Protein AF-A0AAW7J148-F1 (afdb_monomer)

Organism: NCBI:txid1358

Radius of gyration: 26.91 Å; Cα contacts (8 Å, |Δi|>4): 108; chains: 1; bounding box: 62×55×50 Å

Nearest PDB structures (foldseek):
  1pra-assembly1_A  TM=8.108E-01  e=2.632E-02  Phage 434
  1rpe-assembly1_R  TM=8.308E-01  e=5.920E-02  Phage 434
  2cro-assembly1_A  TM=8.174E-01  e=6.707E-02  Phage 434
  2axz-assembly3_C  TM=5.049E-01  e=3.843E-01  Enterococcus faecalis
  2axz-assembly1_A  TM=4.830E-01  e=3.611E-01  Enterococcus faecalis

Mean predicted aligned error: 14.41 Å

Foldseek 3Di:
DLLVLLVVLCVVVVHDPQVVCVVLVHDPCPSVCCVVVDDDDPVVLVSSCVVSVHDSCSSVVPDVVNVVVVVVVVLVPDDPVVNVVVVVVVVVVVVVVVVVQFFFDWDQDQWDWDQDPNDTDIDGDRGTDTHRNVRDDPDDPPPPDPPDDD

Sequence (150 aa):
MFYDRLKTLVIDSQKSFNQVERELRYPRNALANYRLGKEPSAKRLTEIADYFNVTTEYLLGKDDKYSYNKAKLLFEYLTLDNKQNLLNYIQNRIDELELLEREPISLSTEQFVFCGDNTWALQESRKTIKLLTKQLPDDYDAVFELVGGP

Structure (mmCIF, N/CA/C/O backbone):
data_AF-A0AAW7J148-F1
#
_entry.id   AF-A0AAW7J148-F1
#
loop_
_atom_site.group_PDB
_atom_site.id
_atom_site.type_symbol
_atom_site.label_atom_id
_atom_site.label_alt_id
_atom_site.label_comp_id
_atom_site.label_asym_id
_atom_site.label_entity_id
_atom_site.label_seq_id
_atom_site.pdbx_PDB_ins_code
_atom_site.Cartn_x
_atom_site.Cartn_y
_atom_site.Cartn_z
_atom_site.occupancy
_atom_site.B_iso_or_equiv
_atom_site.auth_seq_id
_atom_site.auth_comp_id
_atom_site.auth_asym_id
_atom_site.auth_atom_id
_atom_site.pdbx_PDB_model_num
ATOM 1 N N . MET A 1 1 ? 8.069 -11.805 -5.862 1.00 79.75 1 MET A N 1
ATOM 2 C CA . MET A 1 1 ? 7.298 -10.871 -5.011 1.00 79.75 1 MET A CA 1
ATOM 3 C C . MET A 1 1 ? 7.121 -9.505 -5.664 1.00 79.75 1 MET A C 1
ATOM 5 O O . MET A 1 1 ? 6.001 -9.216 -6.064 1.00 79.75 1 MET A O 1
ATOM 9 N N . PHE A 1 2 ? 8.176 -8.692 -5.849 1.00 91.69 2 PHE A N 1
ATOM 10 C CA . PHE A 1 2 ? 8.039 -7.382 -6.515 1.00 91.69 2 PHE A CA 1
ATOM 11 C C . PHE A 1 2 ? 7.511 -7.490 -7.950 1.00 91.69 2 PHE A C 1
ATOM 13 O O . PHE A 1 2 ? 6.507 -6.873 -8.302 1.00 91.69 2 PHE A O 1
ATOM 20 N N . TYR A 1 3 ? 8.160 -8.322 -8.771 1.00 94.06 3 TYR A N 1
ATOM 21 C CA . TYR A 1 3 ? 7.769 -8.490 -10.170 1.00 94.06 3 TYR A CA 1
ATOM 22 C C . TYR A 1 3 ? 6.334 -9.010 -10.327 1.00 94.06 3 TYR A C 1
ATOM 24 O O . TYR A 1 3 ? 5.643 -8.594 -11.250 1.00 94.06 3 TYR A O 1
ATOM 32 N N . ASP A 1 4 ? 5.870 -9.872 -9.421 1.00 93.44 4 ASP A N 1
ATOM 33 C CA . ASP A 1 4 ? 4.518 -10.432 -9.479 1.00 93.44 4 ASP A CA 1
ATOM 34 C C . ASP A 1 4 ? 3.464 -9.344 -9.257 1.00 93.44 4 ASP A C 1
ATOM 36 O O . ASP A 1 4 ? 2.548 -9.210 -10.063 1.00 93.44 4 ASP A O 1
ATOM 40 N N . ARG A 1 5 ? 3.646 -8.493 -8.236 1.00 94.38 5 ARG A N 1
ATOM 41 C CA . ARG A 1 5 ? 2.747 -7.356 -7.977 1.00 94.38 5 ARG A CA 1
ATOM 42 C C . ARG A 1 5 ? 2.817 -6.309 -9.087 1.00 94.38 5 ARG A C 1
ATOM 44 O O . ARG A 1 5 ? 1.781 -5.837 -9.541 1.00 94.38 5 ARG A O 1
ATOM 51 N N . LEU A 1 6 ? 4.015 -6.006 -9.593 1.00 95.81 6 LEU A N 1
ATOM 52 C CA . LEU A 1 6 ? 4.184 -5.135 -10.760 1.00 95.81 6 LEU A CA 1
ATOM 53 C C . LEU A 1 6 ? 3.443 -5.686 -11.988 1.00 95.81 6 LEU A C 1
ATOM 55 O O . LEU A 1 6 ? 2.773 -4.939 -12.694 1.00 95.81 6 LEU A O 1
ATOM 59 N N . LYS A 1 7 ? 3.554 -6.991 -12.249 1.00 95.56 7 LYS A N 1
ATOM 60 C CA . LYS A 1 7 ? 2.879 -7.650 -13.369 1.00 95.56 7 LYS A CA 1
ATOM 61 C C . LYS A 1 7 ? 1.362 -7.549 -13.239 1.00 95.56 7 LYS A C 1
ATOM 63 O O . LYS A 1 7 ? 0.719 -7.237 -14.237 1.00 95.56 7 LYS A O 1
ATOM 68 N N . THR A 1 8 ? 0.813 -7.773 -12.046 1.00 95.88 8 THR A N 1
ATOM 69 C CA . THR A 1 8 ? -0.621 -7.596 -11.777 1.00 95.88 8 THR A CA 1
ATOM 70 C C . THR A 1 8 ? -1.067 -6.170 -12.089 1.00 95.88 8 THR A C 1
ATOM 72 O O . THR A 1 8 ? -1.961 -5.990 -12.904 1.00 95.88 8 THR A O 1
ATOM 75 N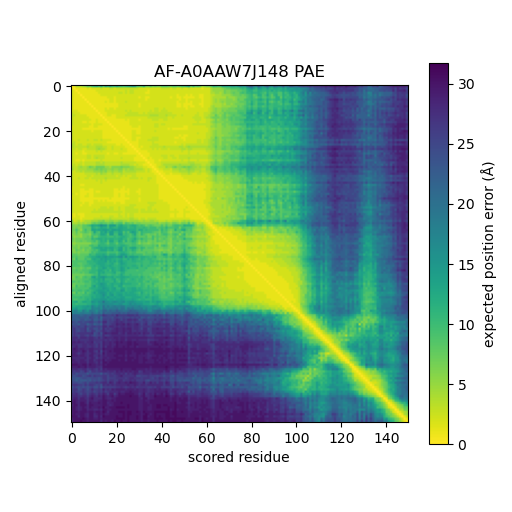 N . LEU A 1 9 ? -0.364 -5.155 -11.577 1.00 96.81 9 LEU A N 1
ATOM 76 C CA . LEU A 1 9 ? -0.703 -3.748 -11.829 1.00 96.81 9 LEU A CA 1
ATOM 77 C C . LEU A 1 9 ? -0.674 -3.374 -13.317 1.00 96.81 9 LEU A C 1
ATOM 79 O O . LEU A 1 9 ? -1.543 -2.652 -13.803 1.00 96.81 9 LEU A O 1
ATOM 83 N N . VAL A 1 10 ? 0.310 -3.882 -14.065 1.00 96.50 10 VAL A N 1
ATOM 84 C CA . VAL A 1 10 ? 0.390 -3.657 -15.516 1.00 96.50 10 VAL A CA 1
ATOM 85 C C . VAL A 1 10 ? -0.821 -4.275 -16.225 1.00 96.50 10 VAL A C 1
ATOM 87 O O . VAL A 1 10 ? -1.430 -3.609 -17.062 1.00 96.50 10 VAL A O 1
ATOM 90 N N . 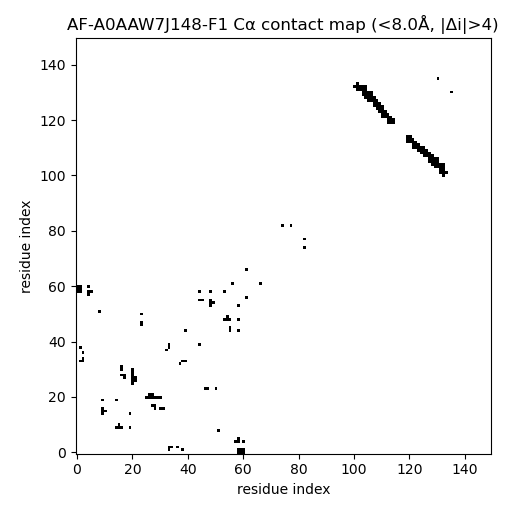ILE A 1 11 ? -1.203 -5.504 -15.867 1.00 96.00 11 ILE A N 1
ATOM 91 C CA . ILE A 1 11 ? -2.377 -6.186 -16.433 1.00 96.00 11 ILE A CA 1
ATOM 92 C C . ILE A 1 11 ? -3.666 -5.424 -16.099 1.00 96.00 11 ILE A C 1
ATOM 94 O O . ILE A 1 11 ? -4.448 -5.137 -17.006 1.00 96.00 11 ILE A O 1
ATOM 98 N N . ASP A 1 12 ? -3.850 -5.035 -14.838 1.00 96.50 12 ASP A N 1
ATOM 99 C CA . ASP A 1 12 ? -5.043 -4.325 -14.360 1.00 96.50 12 ASP A CA 1
ATOM 100 C C . ASP A 1 12 ? -5.180 -2.939 -15.002 1.00 96.50 12 ASP A C 1
ATOM 102 O O . ASP A 1 12 ? -6.285 -2.476 -15.282 1.00 96.50 12 ASP A O 1
ATOM 106 N N . SER A 1 13 ? -4.053 -2.299 -15.328 1.00 95.06 13 SER A N 1
ATOM 107 C CA . SER A 1 13 ? -4.032 -1.035 -16.072 1.00 95.06 13 SER A CA 1
ATOM 108 C C . SER A 1 13 ? -4.395 -1.168 -17.558 1.00 95.06 13 SER A C 1
ATOM 110 O O . SER A 1 13 ? -4.423 -0.158 -18.261 1.00 95.06 13 SER A O 1
ATOM 112 N N . GLN A 1 14 ? -4.645 -2.390 -18.051 1.00 96.94 14 GLN A N 1
ATOM 113 C CA . GLN A 1 14 ? -4.920 -2.713 -19.459 1.00 96.94 14 GLN A CA 1
ATOM 114 C C . GLN A 1 14 ? -3.836 -2.220 -20.434 1.00 96.94 14 GLN A C 1
ATOM 116 O O . GLN A 1 14 ? -4.097 -1.949 -21.609 1.00 96.94 14 GLN A O 1
ATOM 121 N N . LYS A 1 15 ? -2.592 -2.116 -19.955 1.00 95.69 15 LYS A N 1
ATOM 122 C CA . LYS A 1 15 ? -1.433 -1.668 -20.732 1.00 95.69 15 LYS A CA 1
ATOM 123 C C . LYS A 1 15 ? -0.415 -2.789 -20.868 1.00 95.69 15 LYS A C 1
ATOM 125 O O . LYS A 1 15 ? -0.308 -3.698 -20.052 1.00 95.69 15 LYS A O 1
ATOM 130 N N . SER A 1 16 ? 0.402 -2.699 -21.908 1.00 96.44 16 SER A N 1
ATOM 131 C CA . SER A 1 16 ? 1.616 -3.507 -22.017 1.00 96.44 16 SER A CA 1
ATOM 132 C C . SER A 1 16 ? 2.750 -2.896 -21.191 1.00 96.44 16 SER A C 1
ATOM 134 O O . SER A 1 16 ? 2.839 -1.677 -21.043 1.00 96.44 16 SER A O 1
ATOM 136 N N . PHE A 1 17 ? 3.693 -3.728 -20.744 1.00 96.44 17 PHE A N 1
ATOM 137 C CA . PHE A 1 17 ? 4.923 -3.265 -20.085 1.00 96.44 17 PHE A CA 1
ATOM 138 C C . PHE A 1 17 ? 5.641 -2.160 -20.877 1.00 96.44 17 PHE A C 1
ATOM 140 O O . PHE A 1 17 ? 6.065 -1.170 -20.294 1.00 96.44 17 PHE A O 1
ATOM 147 N N . ASN A 1 18 ? 5.708 -2.279 -22.206 1.00 95.88 18 ASN A N 1
ATOM 148 C CA . ASN A 1 18 ? 6.348 -1.279 -23.067 1.00 95.88 18 ASN A CA 1
ATOM 149 C C . ASN A 1 18 ? 5.608 0.072 -23.063 1.00 95.88 18 ASN A C 1
ATOM 151 O O . ASN A 1 18 ? 6.241 1.120 -23.184 1.00 95.88 18 ASN A O 1
ATOM 155 N N . GLN A 1 19 ? 4.272 0.066 -22.963 1.00 97.00 19 GLN A N 1
ATOM 156 C CA . GLN A 1 19 ? 3.489 1.302 -22.853 1.00 97.00 19 GLN A CA 1
ATOM 157 C C . GLN A 1 19 ? 3.769 1.993 -21.519 1.00 97.00 19 GLN A C 1
ATOM 159 O O . GLN A 1 19 ? 4.076 3.182 -21.520 1.00 97.00 19 GLN A O 1
ATOM 164 N N . VAL A 1 20 ? 3.752 1.238 -20.418 1.00 97.44 20 VAL A N 1
ATOM 165 C CA . VAL A 1 20 ? 4.060 1.762 -19.080 1.00 97.44 20 VAL A CA 1
ATOM 166 C C . VAL A 1 20 ? 5.492 2.296 -19.018 1.00 97.44 20 VAL A C 1
ATOM 168 O O . VAL A 1 20 ? 5.712 3.411 -18.558 1.00 97.44 20 VAL A O 1
ATOM 171 N N . GLU A 1 21 ? 6.467 1.557 -19.554 1.00 96.62 21 GLU A N 1
ATOM 172 C CA . GLU A 1 21 ? 7.858 2.015 -19.663 1.00 96.62 21 GLU A CA 1
ATOM 173 C C . GLU A 1 21 ? 7.957 3.346 -20.410 1.00 96.62 21 GLU A C 1
ATOM 175 O O . GLU A 1 21 ? 8.640 4.257 -19.954 1.00 96.62 21 GLU A O 1
ATOM 180 N N . ARG A 1 22 ? 7.245 3.498 -21.531 1.00 97.25 22 ARG A N 1
ATOM 181 C CA . ARG A 1 22 ? 7.247 4.744 -22.304 1.00 97.25 22 ARG A CA 1
ATOM 182 C C . ARG A 1 22 ? 6.627 5.908 -21.531 1.00 97.25 22 ARG A C 1
ATOM 184 O O . ARG A 1 22 ? 7.165 7.011 -21.581 1.00 97.25 22 ARG A O 1
ATOM 191 N N . GLU A 1 23 ? 5.523 5.675 -20.829 1.00 97.31 23 GLU A N 1
ATOM 192 C CA . GLU A 1 23 ? 4.849 6.695 -20.017 1.00 97.31 23 GLU A CA 1
ATOM 193 C C . GLU A 1 23 ? 5.709 7.131 -18.819 1.00 97.31 23 GLU A C 1
ATOM 195 O O . GLU A 1 23 ? 5.819 8.325 -18.547 1.00 97.31 23 GLU A O 1
ATOM 200 N N . LEU A 1 24 ? 6.416 6.187 -18.189 1.00 96.62 24 LEU A N 1
ATOM 201 C CA . LEU A 1 24 ? 7.413 6.438 -17.140 1.00 96.62 24 LEU A CA 1
ATOM 202 C C . LEU A 1 24 ? 8.750 6.987 -17.671 1.00 96.62 24 LEU A C 1
ATOM 204 O O . LEU A 1 24 ? 9.642 7.306 -16.887 1.00 96.62 24 LEU A O 1
ATOM 208 N N . ARG A 1 25 ? 8.917 7.100 -18.997 1.00 97.00 25 ARG A N 1
ATOM 209 C CA . ARG A 1 25 ? 10.173 7.493 -19.669 1.00 97.00 25 ARG A CA 1
ATOM 210 C C . ARG A 1 25 ? 11.353 6.571 -19.336 1.00 97.00 25 ARG A C 1
ATOM 212 O O . ARG A 1 25 ? 12.502 7.002 -19.236 1.00 97.00 25 ARG A O 1
ATOM 219 N N . TYR A 1 26 ? 11.073 5.287 -19.169 1.00 97.00 26 TYR A N 1
ATOM 220 C CA . TYR A 1 26 ? 12.059 4.244 -18.939 1.00 97.00 26 TYR A CA 1
ATOM 221 C C . TYR A 1 26 ? 12.573 3.650 -20.256 1.00 97.00 26 TYR A C 1
ATOM 223 O O . TYR A 1 26 ? 11.851 3.615 -21.256 1.00 97.00 26 TYR A O 1
ATOM 231 N N . PRO A 1 27 ? 13.825 3.152 -20.278 1.00 95.25 27 PRO A N 1
ATOM 232 C CA . PRO A 1 27 ? 14.320 2.412 -21.425 1.00 95.25 27 PRO A CA 1
ATOM 233 C C . PRO A 1 27 ? 13.538 1.108 -21.588 1.00 95.25 27 PRO A C 1
ATOM 235 O O . PRO A 1 27 ? 13.051 0.524 -20.618 1.00 95.25 27 PRO A O 1
ATOM 238 N N . ARG A 1 28 ? 13.458 0.631 -22.829 1.00 93.69 28 ARG A N 1
ATOM 239 C CA . ARG A 1 28 ? 12.751 -0.604 -23.171 1.00 93.69 28 ARG A CA 1
ATOM 240 C C . ARG A 1 28 ? 13.246 -1.787 -22.331 1.00 93.69 28 ARG A C 1
ATOM 242 O O . ARG A 1 28 ? 14.449 -1.948 -22.126 1.00 93.69 28 ARG A O 1
ATOM 249 N N . ASN A 1 29 ? 12.316 -2.635 -21.905 1.00 92.44 29 ASN A N 1
ATOM 250 C CA . ASN A 1 29 ? 12.515 -3.788 -21.026 1.00 92.44 29 ASN A CA 1
ATOM 251 C C . ASN A 1 29 ? 12.983 -3.442 -19.600 1.00 92.44 29 ASN A C 1
ATOM 253 O O . ASN A 1 29 ? 13.317 -4.357 -18.843 1.00 92.44 29 ASN A O 1
ATOM 257 N N . ALA A 1 30 ? 13.030 -2.166 -19.196 1.00 93.94 30 ALA A N 1
ATOM 258 C CA . ALA A 1 30 ? 13.403 -1.784 -17.835 1.00 93.94 30 ALA A CA 1
ATOM 259 C C . ALA A 1 30 ? 12.538 -2.466 -16.770 1.00 93.94 30 ALA A C 1
ATOM 261 O O . ALA A 1 30 ? 13.084 -2.948 -15.779 1.00 93.94 30 ALA A O 1
ATOM 262 N N . LEU A 1 31 ? 11.221 -2.518 -16.979 1.00 95.25 31 LEU A N 1
ATOM 263 C CA . LEU A 1 31 ? 10.279 -3.141 -16.056 1.00 95.25 31 LEU A CA 1
ATOM 264 C C . LEU A 1 31 ? 10.282 -4.664 -16.211 1.00 95.25 31 LEU A C 1
ATOM 266 O O . LEU A 1 31 ? 10.291 -5.394 -15.220 1.00 95.25 31 LEU A O 1
ATOM 270 N 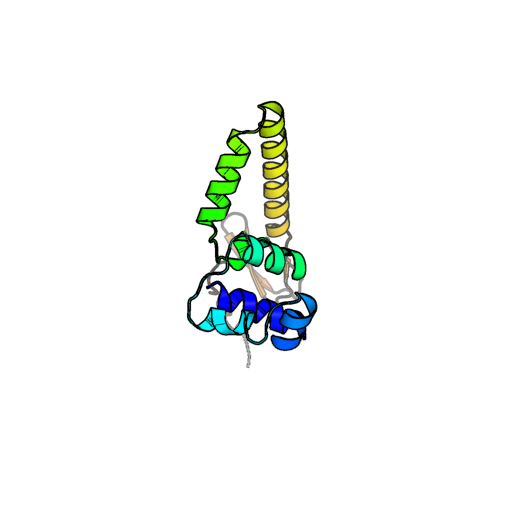N . ALA A 1 32 ? 10.336 -5.160 -17.451 1.00 91.50 32 ALA A N 1
ATOM 271 C CA . ALA A 1 32 ? 10.363 -6.598 -17.725 1.00 91.50 32 ALA A CA 1
ATOM 272 C C . ALA A 1 32 ? 11.597 -7.296 -17.117 1.00 91.50 32 ALA A C 1
ATOM 274 O O . ALA A 1 32 ? 11.515 -8.449 -16.686 1.00 91.50 32 ALA A O 1
ATOM 275 N N . ASN A 1 33 ? 12.729 -6.592 -17.026 1.00 93.38 33 ASN A N 1
ATOM 276 C CA . ASN A 1 33 ? 13.969 -7.102 -16.441 1.00 93.38 33 ASN A CA 1
ATOM 277 C C . ASN A 1 33 ? 13.873 -7.393 -14.936 1.00 93.38 33 ASN A C 1
ATOM 279 O O . ASN A 1 33 ? 14.681 -8.172 -14.429 1.00 93.38 33 ASN A O 1
ATOM 283 N N . TYR A 1 34 ? 12.888 -6.839 -14.222 1.00 94.75 34 TYR A N 1
ATOM 284 C CA . TYR A 1 34 ? 12.664 -7.176 -12.812 1.00 94.75 34 TYR A CA 1
ATOM 285 C C . TYR A 1 34 ? 12.228 -8.634 -12.607 1.00 94.75 34 TYR A C 1
ATOM 287 O O . TYR A 1 34 ? 12.433 -9.187 -11.529 1.00 94.75 34 TYR A O 1
ATOM 295 N N . ARG A 1 35 ? 11.763 -9.318 -13.664 1.00 92.69 35 ARG A N 1
ATOM 296 C CA . ARG A 1 35 ? 11.549 -10.776 -13.662 1.00 92.69 35 ARG A CA 1
ATOM 297 C C . ARG A 1 35 ? 12.808 -11.570 -13.306 1.00 92.69 35 ARG A C 1
ATOM 299 O O . ARG A 1 35 ? 12.703 -12.682 -12.809 1.00 92.69 35 ARG A O 1
ATOM 306 N N . LEU A 1 36 ? 13.991 -11.011 -13.565 1.00 92.31 36 LEU A N 1
ATOM 307 C CA . LEU A 1 36 ? 15.278 -11.651 -13.280 1.00 92.31 36 LEU A CA 1
ATOM 308 C C . LEU A 1 36 ? 15.666 -11.590 -11.790 1.00 92.31 36 LEU A C 1
ATOM 310 O O . LEU A 1 36 ? 16.798 -11.915 -11.450 1.00 92.31 36 LEU A O 1
ATOM 314 N N . GLY A 1 37 ? 14.770 -11.127 -10.912 1.00 86.12 37 GLY A N 1
ATOM 315 C CA . GLY A 1 37 ? 15.032 -11.001 -9.475 1.00 86.12 37 GLY A CA 1
ATOM 316 C C . GLY A 1 37 ? 15.859 -9.771 -9.098 1.00 86.12 37 GLY A C 1
ATOM 317 O O . GLY A 1 37 ? 16.331 -9.672 -7.971 1.00 86.12 37 GLY A O 1
ATOM 318 N N . LYS A 1 38 ? 16.054 -8.826 -10.027 1.00 88.88 38 LYS A N 1
ATOM 319 C CA . LYS A 1 38 ? 16.636 -7.519 -9.699 1.00 88.88 38 LYS A CA 1
ATOM 320 C C . LYS A 1 38 ? 15.612 -6.697 -8.923 1.00 88.88 38 LYS A C 1
ATOM 322 O O . LYS A 1 38 ? 14.446 -6.668 -9.299 1.00 88.88 38 LYS A O 1
ATOM 327 N N . GLU A 1 39 ? 16.067 -5.982 -7.905 1.00 87.44 39 GLU A N 1
ATOM 328 C CA . GLU A 1 39 ? 15.239 -5.019 -7.180 1.00 87.44 39 GLU A CA 1
ATOM 329 C C . GLU A 1 39 ? 15.359 -3.621 -7.818 1.00 87.44 39 GLU A C 1
ATOM 331 O O . GLU A 1 39 ? 16.424 -3.260 -8.341 1.00 87.44 39 GLU A O 1
ATOM 336 N N . PRO A 1 40 ? 14.284 -2.814 -7.831 1.00 93.19 40 PRO A N 1
ATOM 337 C CA . PRO A 1 40 ? 14.359 -1.422 -8.254 1.00 93.19 40 PRO A CA 1
ATOM 338 C C . PRO A 1 40 ? 15.188 -0.587 -7.268 1.00 93.19 40 PRO A C 1
ATOM 340 O O . PRO A 1 40 ? 15.316 -0.907 -6.089 1.00 93.19 40 PRO A O 1
ATOM 343 N N . SER A 1 41 ? 15.724 0.540 -7.741 1.00 94.88 41 SER A N 1
ATOM 344 C CA . SER A 1 41 ? 16.239 1.564 -6.828 1.00 94.88 41 SER A CA 1
ATOM 345 C C . SER A 1 41 ? 15.084 2.224 -6.073 1.00 94.88 41 SER A C 1
ATOM 347 O O . SER A 1 41 ? 13.959 2.238 -6.571 1.00 94.88 41 SER A O 1
ATOM 349 N N . ALA A 1 42 ? 15.364 2.845 -4.923 1.00 94.88 42 ALA A N 1
ATOM 350 C CA . ALA A 1 42 ? 14.351 3.573 -4.150 1.00 94.88 42 ALA A CA 1
ATOM 351 C C . ALA A 1 42 ? 13.583 4.589 -5.015 1.00 94.88 42 ALA A C 1
ATOM 353 O O . ALA A 1 42 ? 12.361 4.603 -5.009 1.00 94.88 42 ALA A O 1
ATOM 354 N N . LYS A 1 43 ? 14.299 5.353 -5.851 1.00 96.31 43 LYS A N 1
ATOM 355 C CA . LYS A 1 43 ? 13.692 6.300 -6.795 1.00 96.31 43 LYS A CA 1
ATOM 356 C C . LYS A 1 43 ? 12.710 5.621 -7.756 1.00 96.31 43 LYS A C 1
ATOM 358 O O . LYS A 1 43 ? 11.589 6.088 -7.902 1.00 96.31 43 LYS 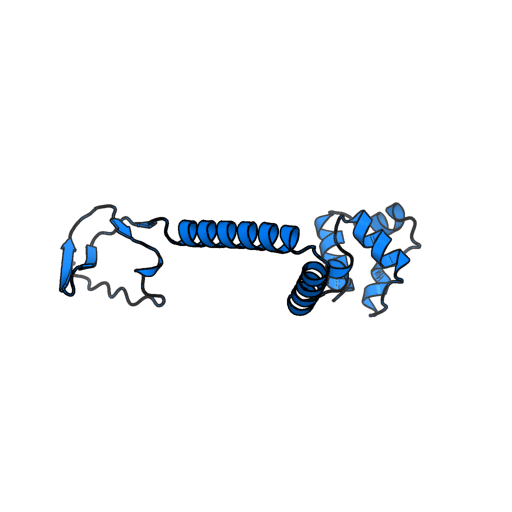A O 1
ATOM 363 N N . ARG A 1 44 ? 13.116 4.516 -8.394 1.00 95.69 44 ARG A N 1
ATOM 364 C CA . ARG A 1 44 ? 12.241 3.795 -9.331 1.00 95.69 44 ARG A CA 1
ATOM 365 C C . ARG A 1 44 ? 11.053 3.156 -8.631 1.00 95.69 44 ARG A C 1
ATOM 367 O O . ARG A 1 44 ? 9.966 3.128 -9.186 1.00 95.69 44 ARG A O 1
ATOM 374 N N . LEU A 1 45 ? 11.263 2.635 -7.426 1.00 96.50 45 LEU A N 1
ATOM 375 C CA . LEU A 1 45 ? 10.193 2.066 -6.624 1.00 96.50 45 LEU A CA 1
ATOM 376 C C . LEU A 1 45 ? 9.111 3.117 -6.345 1.00 96.50 45 LEU A C 1
ATOM 378 O O . LEU A 1 45 ? 7.939 2.821 -6.546 1.00 96.50 45 LEU A O 1
ATOM 382 N N . THR A 1 46 ? 9.506 4.334 -5.957 1.00 96.94 46 THR A N 1
ATOM 383 C CA . THR A 1 46 ? 8.584 5.460 -5.754 1.00 96.94 46 THR A CA 1
ATOM 384 C C . THR A 1 46 ? 7.886 5.868 -7.050 1.00 96.94 46 THR A C 1
ATOM 386 O O . THR A 1 46 ? 6.668 5.934 -7.076 1.00 96.94 46 THR A O 1
ATOM 389 N N . GLU A 1 47 ? 8.621 6.047 -8.151 1.00 97.81 47 GLU A N 1
ATOM 390 C CA . GLU A 1 47 ? 8.034 6.424 -9.449 1.00 97.81 47 GLU A CA 1
ATOM 391 C C . GLU A 1 47 ? 6.987 5.409 -9.943 1.00 97.81 47 GLU A C 1
ATOM 393 O O . GLU A 1 47 ? 5.935 5.791 -10.452 1.00 97.81 47 GLU A O 1
ATOM 398 N N . ILE A 1 48 ? 7.258 4.110 -9.780 1.00 97.25 48 ILE A N 1
ATOM 399 C CA . ILE A 1 48 ? 6.315 3.041 -10.136 1.00 97.25 48 ILE A CA 1
ATOM 400 C C . ILE A 1 48 ? 5.106 3.059 -9.191 1.00 97.25 48 ILE A C 1
ATOM 402 O O . ILE A 1 48 ? 3.977 2.896 -9.650 1.00 97.25 48 ILE A O 1
ATOM 406 N N . ALA A 1 49 ? 5.330 3.251 -7.889 1.00 97.00 49 ALA A N 1
ATOM 407 C CA . ALA A 1 49 ? 4.269 3.324 -6.889 1.00 97.00 49 ALA A CA 1
ATOM 408 C C . ALA A 1 49 ? 3.307 4.486 -7.181 1.00 97.00 49 ALA A C 1
ATOM 410 O O . ALA A 1 49 ? 2.100 4.268 -7.270 1.00 97.00 49 ALA A O 1
ATOM 411 N N . ASP A 1 50 ? 3.852 5.674 -7.444 1.00 97.50 50 ASP A N 1
ATOM 412 C CA . ASP A 1 50 ? 3.092 6.879 -7.781 1.00 97.50 50 ASP A CA 1
ATOM 413 C C . ASP A 1 50 ? 2.300 6.701 -9.083 1.00 97.50 50 ASP A C 1
ATOM 415 O O . ASP A 1 50 ? 1.122 7.048 -9.147 1.00 97.50 50 ASP A O 1
ATOM 419 N N . TYR A 1 51 ? 2.909 6.106 -10.116 1.00 97.94 51 TYR A N 1
ATOM 420 C CA . TYR A 1 51 ? 2.244 5.868 -11.401 1.00 97.94 51 TYR A CA 1
ATOM 421 C C . TYR A 1 51 ? 1.013 4.962 -11.282 1.00 97.94 51 TYR A C 1
ATOM 423 O O . TYR A 1 51 ? 0.002 5.208 -11.938 1.00 97.94 51 TYR A O 1
ATOM 431 N N . PHE A 1 52 ? 1.085 3.923 -10.446 1.00 97.25 52 PHE A N 1
ATOM 432 C CA . PHE A 1 52 ? -0.036 3.009 -10.204 1.00 97.25 52 PHE A CA 1
ATOM 433 C C . PHE A 1 52 ? -0.916 3.418 -9.015 1.00 97.25 52 PHE A C 1
ATOM 435 O O . PHE A 1 52 ? -1.877 2.714 -8.715 1.00 97.25 52 PHE A O 1
ATOM 442 N N . ASN A 1 53 ? -0.612 4.537 -8.349 1.00 96.12 53 ASN A N 1
ATOM 443 C CA . ASN A 1 53 ? -1.286 4.997 -7.136 1.00 96.12 53 ASN A CA 1
ATOM 444 C C . ASN A 1 53 ? -1.345 3.918 -6.030 1.00 96.12 53 ASN A C 1
ATOM 446 O O . ASN A 1 53 ? -2.379 3.688 -5.402 1.00 96.12 53 ASN A O 1
ATOM 450 N N . VAL A 1 54 ? -0.223 3.230 -5.811 1.00 94.50 54 VAL A N 1
ATOM 451 C CA . VAL A 1 54 ? -0.049 2.225 -4.751 1.00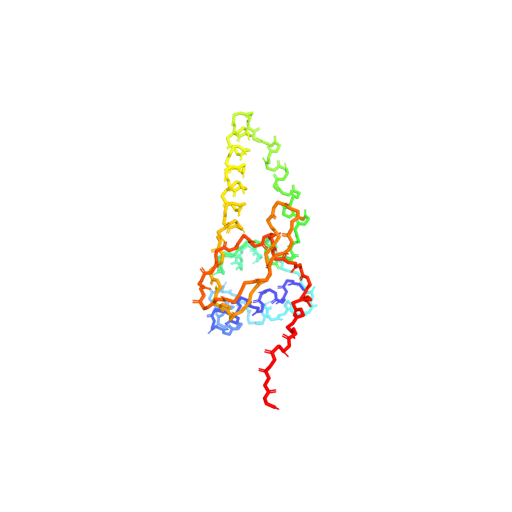 94.50 54 VAL A CA 1
ATOM 452 C C . VAL A 1 54 ? 1.086 2.623 -3.816 1.00 94.50 54 VAL A C 1
ATOM 454 O O . VAL A 1 54 ? 1.871 3.516 -4.110 1.00 94.50 54 VAL A O 1
ATOM 457 N N . THR A 1 55 ? 1.217 1.944 -2.679 1.00 93.19 55 THR A N 1
ATOM 458 C CA . THR A 1 55 ? 2.342 2.174 -1.765 1.00 93.19 55 THR A CA 1
ATOM 459 C C . THR A 1 55 ? 3.583 1.388 -2.191 1.00 93.19 55 THR A C 1
ATOM 461 O O . THR A 1 55 ? 3.504 0.303 -2.775 1.00 93.19 55 THR A O 1
ATOM 464 N N . THR A 1 56 ? 4.769 1.894 -1.852 1.00 94.12 56 THR A N 1
ATOM 465 C CA . THR A 1 56 ? 6.027 1.163 -2.083 1.00 94.12 56 THR A CA 1
ATOM 466 C C . THR A 1 56 ? 6.067 -0.178 -1.341 1.00 94.12 56 THR A C 1
ATOM 468 O O . THR A 1 56 ? 6.599 -1.167 -1.838 1.00 94.12 56 THR A O 1
ATOM 471 N N . GLU A 1 57 ? 5.435 -0.237 -0.172 1.00 90.88 57 GLU A N 1
ATOM 472 C CA . GLU A 1 57 ? 5.237 -1.424 0.649 1.00 90.88 57 GLU A CA 1
ATOM 473 C C . GLU A 1 57 ? 4.406 -2.479 -0.073 1.00 90.88 57 GLU A C 1
ATOM 475 O O . GLU A 1 57 ? 4.742 -3.668 -0.026 1.00 90.88 57 GLU A O 1
ATOM 480 N N . TYR A 1 58 ? 3.350 -2.040 -0.770 1.00 91.38 58 TYR A N 1
ATOM 481 C CA . TYR A 1 58 ? 2.584 -2.917 -1.635 1.00 91.38 58 TYR A CA 1
ATOM 482 C C . TYR A 1 58 ? 3.505 -3.494 -2.706 1.00 91.38 58 TYR A C 1
ATOM 484 O O . TYR A 1 58 ? 3.611 -4.707 -2.802 1.00 91.38 58 TYR A O 1
ATOM 492 N N . LEU A 1 59 ? 4.259 -2.691 -3.450 1.00 92.81 59 LEU A N 1
ATOM 493 C CA . LEU A 1 59 ? 5.147 -3.238 -4.482 1.00 92.81 59 LEU A CA 1
ATOM 494 C C . LEU A 1 59 ? 6.185 -4.225 -3.927 1.00 92.81 59 LEU A C 1
ATOM 496 O O . LEU A 1 59 ? 6.449 -5.246 -4.551 1.00 92.81 59 LEU A O 1
ATOM 500 N N . LEU A 1 60 ? 6.732 -3.978 -2.737 1.00 91.25 60 LEU A N 1
ATOM 501 C CA . LEU A 1 60 ? 7.756 -4.831 -2.122 1.00 91.25 60 LEU A CA 1
ATOM 502 C C . LEU A 1 60 ? 7.231 -6.128 -1.497 1.00 91.25 60 LEU A C 1
ATOM 504 O O . LEU A 1 60 ? 8.020 -6.885 -0.928 1.00 91.25 60 LEU A O 1
ATOM 508 N N . GLY A 1 61 ? 5.930 -6.408 -1.563 1.00 86.00 61 GLY A N 1
ATOM 509 C CA . GLY A 1 61 ? 5.423 -7.650 -0.991 1.00 86.00 61 GLY A CA 1
ATOM 510 C C . GLY A 1 61 ? 5.400 -7.657 0.535 1.00 86.00 61 GLY A C 1
ATOM 511 O O . GLY A 1 61 ? 5.482 -8.734 1.116 1.00 86.00 61 GLY A O 1
ATOM 512 N N . LYS A 1 62 ? 5.357 -6.487 1.188 1.00 85.50 62 LYS A N 1
ATOM 513 C CA . LYS A 1 62 ? 5.342 -6.426 2.654 1.00 85.50 62 LYS A CA 1
ATOM 514 C C . LYS A 1 62 ? 4.075 -7.094 3.198 1.00 85.50 62 LYS A C 1
ATOM 516 O O . LYS A 1 62 ? 2.997 -6.932 2.626 1.00 85.50 62 LYS A O 1
ATOM 521 N N . ASP A 1 63 ? 4.260 -7.888 4.246 1.00 81.25 63 ASP A N 1
ATOM 522 C CA . ASP A 1 63 ? 3.246 -8.726 4.880 1.00 81.25 63 ASP A CA 1
ATOM 523 C C . ASP A 1 63 ? 2.545 -7.995 6.035 1.00 81.25 63 ASP A C 1
ATOM 525 O O . ASP A 1 63 ? 2.915 -6.881 6.419 1.00 81.25 63 ASP A O 1
ATOM 529 N N . ASP A 1 64 ? 1.535 -8.637 6.618 1.00 80.62 64 ASP A N 1
ATOM 530 C CA . ASP A 1 64 ? 0.771 -8.068 7.734 1.00 80.62 64 ASP A CA 1
ATOM 531 C C . ASP A 1 64 ? 1.661 -7.752 8.937 1.00 80.62 64 ASP A C 1
ATOM 533 O O . ASP A 1 64 ? 1.445 -6.761 9.634 1.00 80.62 64 ASP A O 1
ATOM 537 N N . LYS A 1 65 ? 2.732 -8.531 9.141 1.00 83.94 65 LYS A N 1
ATOM 538 C CA . LYS A 1 65 ? 3.732 -8.270 10.181 1.00 83.94 65 LYS A CA 1
ATOM 539 C C . LYS A 1 65 ? 4.433 -6.931 9.963 1.00 83.94 65 LYS A C 1
ATOM 541 O O . LYS A 1 65 ? 4.643 -6.185 10.921 1.00 83.94 65 LYS A O 1
ATOM 546 N N . TYR A 1 66 ? 4.806 -6.604 8.728 1.00 86.56 66 TYR A N 1
ATOM 547 C CA . TYR A 1 66 ? 5.370 -5.298 8.404 1.00 86.56 66 TYR A CA 1
ATOM 548 C C . TYR A 1 66 ? 4.364 -4.171 8.675 1.00 86.56 66 TYR A C 1
ATOM 550 O O . TYR A 1 66 ? 4.713 -3.190 9.337 1.00 86.56 66 TYR A O 1
ATOM 558 N N . SER A 1 67 ? 3.121 -4.326 8.214 1.00 84.69 67 SER A N 1
ATOM 559 C CA . SER A 1 67 ? 2.052 -3.340 8.423 1.00 84.69 67 SER A CA 1
ATOM 560 C C . SER A 1 67 ? 1.781 -3.104 9.911 1.00 84.69 67 SER A C 1
ATOM 562 O O . SER A 1 67 ? 1.723 -1.954 10.347 1.00 84.69 67 SER A O 1
ATOM 564 N N . TYR A 1 68 ? 1.725 -4.175 10.708 1.00 87.56 68 TYR A N 1
ATOM 565 C CA . TYR A 1 68 ? 1.582 -4.120 12.162 1.00 87.56 68 TYR A CA 1
ATOM 566 C C . TYR A 1 68 ? 2.729 -3.349 12.821 1.00 87.56 68 TYR A C 1
ATOM 568 O O . TYR A 1 68 ? 2.493 -2.433 13.606 1.00 87.56 68 TYR A O 1
ATOM 576 N N . ASN A 1 69 ? 3.980 -3.668 12.478 1.00 90.06 69 ASN A N 1
ATOM 577 C CA . ASN A 1 69 ? 5.138 -2.984 13.055 1.00 90.06 69 ASN A CA 1
ATOM 578 C C . ASN A 1 69 ? 5.152 -1.492 12.705 1.00 90.06 69 ASN A C 1
ATOM 580 O O . ASN A 1 69 ? 5.471 -0.664 13.557 1.00 90.06 69 ASN A O 1
ATOM 584 N N . LYS A 1 70 ? 4.774 -1.138 11.471 1.00 89.62 70 LYS A N 1
ATOM 585 C CA . LYS A 1 70 ? 4.655 0.258 11.043 1.00 89.62 70 LYS A CA 1
ATOM 586 C C . LYS A 1 70 ? 3.555 0.982 11.820 1.00 89.62 70 LYS A C 1
ATOM 588 O O . LYS A 1 70 ? 3.808 2.065 12.337 1.00 89.62 70 LYS A O 1
ATOM 593 N N . ALA A 1 71 ? 2.375 0.378 11.953 1.00 91.12 71 ALA A N 1
ATOM 594 C CA . ALA A 1 71 ? 1.275 0.937 12.736 1.00 91.12 71 ALA A CA 1
ATOM 595 C C . ALA A 1 71 ? 1.664 1.125 14.210 1.00 91.12 71 ALA A C 1
ATOM 597 O O . ALA A 1 71 ? 1.422 2.190 14.769 1.00 91.12 71 ALA A O 1
ATOM 598 N N . LYS A 1 72 ? 2.347 0.140 14.808 1.00 93.88 72 LYS A N 1
ATOM 599 C CA . LYS A 1 72 ? 2.875 0.221 16.175 1.00 93.88 72 LYS A CA 1
ATOM 600 C C . LYS A 1 72 ? 3.840 1.394 16.337 1.00 93.88 72 LYS A C 1
ATOM 602 O O . LYS A 1 72 ? 3.678 2.185 17.255 1.00 93.88 72 LYS A O 1
ATOM 607 N N . LEU A 1 73 ? 4.810 1.536 15.433 1.00 94.38 73 LEU A N 1
ATOM 608 C CA . LEU A 1 73 ? 5.752 2.659 15.462 1.00 94.38 73 LEU A CA 1
ATOM 609 C C . LEU A 1 73 ? 5.027 4.002 15.360 1.00 94.38 73 LEU A C 1
ATOM 611 O O . LEU A 1 73 ? 5.270 4.886 16.173 1.00 94.38 73 LEU A O 1
ATOM 615 N N . LEU A 1 74 ? 4.115 4.145 14.395 1.00 93.25 74 LEU A N 1
ATOM 616 C CA . LEU A 1 74 ? 3.331 5.368 14.216 1.00 93.25 74 LEU A CA 1
ATOM 617 C C . LEU A 1 74 ? 2.504 5.699 15.459 1.00 93.25 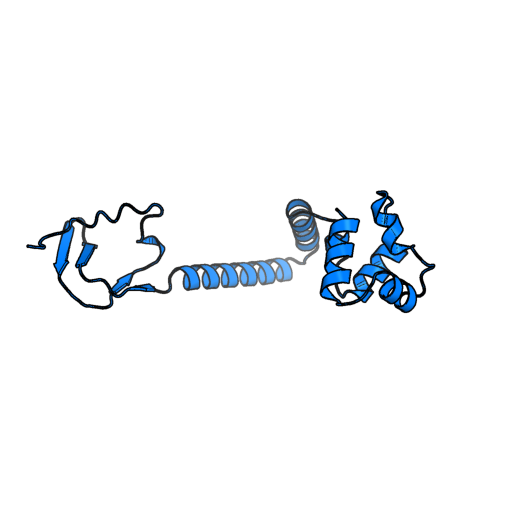74 LEU A C 1
ATOM 619 O O . LEU A 1 74 ? 2.481 6.855 15.870 1.00 93.25 74 LEU A O 1
ATOM 623 N N . PHE A 1 75 ? 1.875 4.691 16.068 1.00 95.12 75 PHE A N 1
ATOM 624 C CA . PHE A 1 75 ? 1.114 4.849 17.300 1.00 95.12 75 PHE A CA 1
ATOM 625 C C . PHE A 1 75 ? 1.985 5.412 18.420 1.00 95.12 75 PHE A C 1
ATOM 627 O O . PHE A 1 75 ? 1.567 6.351 19.089 1.00 95.12 75 PHE A O 1
ATOM 634 N N . GLU A 1 76 ? 3.210 4.907 18.599 1.00 95.19 76 GLU A N 1
ATOM 635 C CA . GLU A 1 76 ? 4.093 5.375 19.672 1.00 95.19 76 GLU A CA 1
ATOM 636 C C . GLU A 1 76 ? 4.440 6.863 19.574 1.00 95.19 76 GLU A C 1
ATOM 638 O O . GLU A 1 76 ? 4.518 7.526 20.611 1.00 95.19 76 GLU A O 1
ATOM 643 N N . TYR A 1 77 ? 4.569 7.395 18.354 1.00 96.00 77 TYR A N 1
ATOM 644 C CA . TYR A 1 77 ? 4.865 8.809 18.098 1.00 96.00 77 TYR A CA 1
ATOM 645 C C . TYR A 1 77 ? 3.672 9.757 18.296 1.00 96.00 77 TYR A C 1
ATOM 647 O O . TYR A 1 77 ? 3.851 10.975 18.246 1.00 96.00 77 TYR A O 1
ATOM 655 N N . LEU A 1 78 ? 2.460 9.242 18.512 1.00 95.62 78 LEU A N 1
ATOM 656 C CA . LEU A 1 78 ? 1.289 10.080 18.763 1.00 95.62 78 LEU A CA 1
ATOM 657 C C . LEU A 1 78 ? 1.330 10.709 20.163 1.00 95.62 78 LEU A C 1
ATOM 659 O O . LEU A 1 78 ? 1.806 10.113 21.132 1.00 95.62 78 LEU A O 1
ATOM 663 N N . THR A 1 79 ? 0.750 11.905 20.281 1.00 97.75 79 THR A N 1
ATOM 664 C CA . THR A 1 79 ? 0.445 12.513 21.583 1.00 97.75 79 THR A CA 1
ATOM 665 C C . THR A 1 79 ? -0.591 11.676 22.331 1.00 97.75 79 THR A C 1
ATOM 667 O O . THR A 1 79 ? -1.346 10.922 21.718 1.00 97.75 79 THR A O 1
ATOM 670 N N . LEU A 1 80 ? -0.659 11.819 23.657 1.00 97.25 80 LEU A N 1
ATOM 671 C CA . LEU A 1 80 ? -1.595 11.051 24.482 1.00 97.25 80 LEU A CA 1
ATOM 672 C C . LEU A 1 80 ? -3.060 11.268 24.057 1.00 97.25 80 LEU A C 1
ATOM 674 O O . LEU A 1 80 ? -3.797 10.295 23.912 1.00 97.25 80 LEU A O 1
ATOM 678 N N . ASP A 1 81 ? -3.441 12.507 23.735 1.00 97.44 81 ASP A N 1
ATOM 679 C CA . ASP A 1 81 ? -4.780 12.829 23.222 1.00 97.44 81 ASP A CA 1
ATOM 680 C C . ASP A 1 81 ? -5.063 12.143 21.879 1.00 97.44 81 ASP A C 1
ATOM 682 O O . ASP A 1 81 ? -6.120 11.547 21.678 1.00 97.44 81 ASP A O 1
ATOM 686 N N . ASN A 1 82 ? -4.094 12.157 20.957 1.00 96.56 82 ASN A N 1
ATOM 687 C CA . ASN A 1 82 ? -4.248 11.509 19.656 1.00 96.56 82 ASN A CA 1
ATOM 688 C C . ASN A 1 82 ? -4.270 9.980 19.769 1.00 96.56 82 ASN A C 1
ATOM 690 O O . ASN A 1 82 ? -5.009 9.336 19.023 1.00 96.56 82 ASN A O 1
ATOM 694 N N . LYS A 1 83 ? -3.519 9.395 20.715 1.00 97.31 83 LYS A N 1
ATOM 695 C CA . LYS A 1 83 ? -3.615 7.966 21.048 1.00 97.31 83 LYS A CA 1
ATOM 696 C C . LYS A 1 83 ? -5.031 7.631 21.507 1.00 97.31 83 LYS A C 1
ATOM 698 O O . LYS A 1 83 ? -5.627 6.704 20.968 1.00 97.31 83 LYS A O 1
ATOM 703 N N . GLN A 1 84 ? -5.591 8.410 22.435 1.00 97.12 84 GLN A N 1
ATOM 704 C CA . GLN A 1 84 ? -6.945 8.179 22.937 1.00 97.12 84 GLN A CA 1
ATOM 705 C C . GLN A 1 84 ? -8.001 8.314 21.833 1.00 97.12 84 GLN A C 1
ATOM 707 O O . GLN A 1 84 ? -8.864 7.449 21.702 1.00 97.12 84 GLN A O 1
ATOM 712 N N . ASN A 1 85 ? -7.907 9.352 20.998 1.00 97.00 85 ASN A N 1
ATOM 713 C CA . ASN A 1 85 ? -8.818 9.551 19.869 1.00 97.00 85 ASN A CA 1
ATOM 714 C C . ASN A 1 85 ? -8.785 8.371 18.888 1.00 97.00 85 ASN A C 1
ATOM 716 O O . ASN A 1 85 ? -9.834 7.896 18.452 1.00 97.00 85 ASN A O 1
ATOM 720 N N . LEU A 1 86 ? -7.588 7.871 18.567 1.00 95.88 86 LEU A N 1
ATOM 721 C CA . LEU A 1 86 ? -7.424 6.724 17.680 1.00 95.88 86 LEU A CA 1
ATOM 722 C C . LEU A 1 86 ? -7.981 5.433 18.298 1.00 95.88 86 LEU A C 1
ATOM 724 O O . LEU A 1 86 ? -8.660 4.683 17.603 1.00 95.88 86 LEU A O 1
ATOM 728 N N . LEU A 1 87 ? -7.741 5.185 19.590 1.00 96.44 87 LEU A N 1
ATOM 729 C CA . LEU A 1 87 ? -8.296 4.021 20.290 1.00 96.44 87 LEU A CA 1
ATOM 730 C C . LEU A 1 87 ? -9.828 4.051 20.316 1.00 96.44 87 LEU A C 1
ATOM 732 O O . LEU A 1 87 ? -10.456 3.037 20.028 1.00 96.44 87 LEU A O 1
ATOM 736 N N . ASN A 1 88 ? -10.425 5.217 20.573 1.00 97.19 88 ASN A N 1
ATOM 737 C CA . ASN A 1 88 ? -11.878 5.386 20.531 1.00 97.19 88 ASN A CA 1
ATOM 738 C C . ASN A 1 88 ? -12.438 5.098 19.129 1.00 97.19 88 ASN A C 1
ATOM 740 O O . ASN A 1 88 ? -13.436 4.396 18.993 1.00 97.19 88 ASN A O 1
ATOM 744 N N . TYR A 1 89 ? -11.783 5.604 18.077 1.00 95.88 89 TYR A N 1
ATOM 745 C CA . TYR A 1 89 ? -12.174 5.306 16.698 1.00 95.88 89 TYR A CA 1
ATOM 746 C C . TYR A 1 89 ? -12.104 3.803 16.402 1.00 95.88 89 TYR A C 1
ATOM 748 O O . TYR A 1 89 ? -13.052 3.248 15.852 1.00 95.88 89 TYR A O 1
ATOM 756 N N . ILE A 1 90 ? -11.006 3.139 16.780 1.00 95.69 90 ILE A N 1
ATOM 757 C CA . ILE A 1 90 ? -10.833 1.696 16.566 1.00 95.69 90 ILE A CA 1
ATOM 758 C C . ILE A 1 90 ? -11.929 0.910 17.293 1.00 95.69 90 ILE A C 1
ATOM 760 O O . ILE A 1 90 ? -12.528 0.034 16.677 1.00 95.69 90 ILE A O 1
ATOM 764 N N . GLN A 1 91 ? -12.226 1.249 18.551 1.00 94.31 91 GLN A N 1
ATOM 765 C CA . GLN A 1 91 ? -13.270 0.574 19.321 1.00 94.31 91 GLN A CA 1
ATOM 766 C C . GLN A 1 91 ? -14.638 0.698 18.645 1.00 94.31 91 GLN A C 1
ATOM 768 O O . GLN A 1 91 ? -15.290 -0.312 18.413 1.00 94.31 91 GLN A O 1
ATOM 773 N N . ASN A 1 92 ? -15.024 1.905 18.221 1.00 95.50 92 ASN A N 1
ATOM 774 C CA . ASN A 1 92 ? -16.295 2.108 17.523 1.00 95.50 92 ASN A CA 1
ATOM 775 C C . ASN A 1 92 ? -16.389 1.271 16.237 1.00 95.50 92 ASN A C 1
ATOM 777 O O . ASN A 1 92 ? -17.432 0.693 15.950 1.00 95.50 92 ASN A O 1
ATOM 781 N N . ARG A 1 93 ? -15.298 1.175 15.461 1.00 94.00 93 ARG A N 1
ATOM 782 C CA . ARG A 1 93 ? -15.279 0.346 14.245 1.00 94.00 93 ARG A CA 1
ATOM 783 C C . ARG A 1 93 ? -15.392 -1.147 14.557 1.00 94.00 93 ARG A C 1
ATOM 785 O O . ARG A 1 93 ? -16.017 -1.860 13.780 1.00 94.00 93 ARG A O 1
ATOM 792 N N . ILE A 1 94 ? -14.794 -1.619 15.652 1.00 91.50 94 ILE A N 1
ATOM 793 C CA . ILE A 1 94 ? -14.951 -3.008 16.110 1.00 91.50 94 ILE A CA 1
ATOM 794 C C . ILE A 1 94 ? -16.414 -3.264 16.477 1.00 91.50 94 ILE A C 1
ATOM 796 O O . ILE A 1 94 ? -16.998 -4.220 15.978 1.00 91.50 94 ILE A O 1
ATOM 800 N N . ASP A 1 95 ? -17.023 -2.371 17.255 1.00 89.62 95 ASP A N 1
ATOM 801 C CA . ASP A 1 95 ? -18.420 -2.499 17.674 1.00 89.62 95 ASP A CA 1
ATOM 802 C C . ASP A 1 95 ? -19.382 -2.513 16.464 1.00 89.62 95 ASP A C 1
ATOM 804 O O . ASP A 1 95 ? -20.323 -3.308 16.422 1.00 89.62 95 ASP A O 1
ATOM 808 N N . GLU A 1 96 ? -19.133 -1.679 15.444 1.00 88.50 96 GLU A N 1
ATOM 809 C CA . GLU A 1 96 ? -19.875 -1.688 14.171 1.00 88.50 96 GLU A CA 1
ATOM 810 C C . GLU A 1 96 ? -19.753 -3.027 13.431 1.00 88.50 96 GLU A C 1
ATOM 812 O O . GLU A 1 96 ? -20.746 -3.551 12.924 1.00 88.50 96 GLU A O 1
ATOM 817 N N . LEU A 1 97 ? -18.542 -3.585 13.354 1.00 82.94 97 LEU A N 1
ATOM 818 C CA . LEU A 1 97 ? -18.295 -4.865 12.687 1.00 82.94 97 LEU A CA 1
ATOM 819 C C . LEU A 1 97 ? -18.976 -6.018 13.429 1.00 82.94 97 LEU A C 1
ATOM 821 O O . LEU A 1 97 ? -19.632 -6.844 12.797 1.00 82.94 97 LEU A O 1
ATOM 825 N N . GLU A 1 98 ? -18.906 -6.029 14.760 1.00 84.62 98 GLU A N 1
ATOM 826 C CA . GLU A 1 98 ? -19.637 -7.000 15.575 1.00 84.62 98 GLU A CA 1
ATOM 827 C C . GLU A 1 98 ? -21.154 -6.892 15.386 1.00 84.62 98 GLU A C 1
ATOM 829 O O . GLU A 1 98 ? -21.861 -7.896 15.477 1.00 84.62 98 GLU A O 1
ATOM 834 N N . LEU A 1 99 ? -21.685 -5.689 15.146 1.00 78.19 99 LEU A N 1
ATOM 835 C CA . LEU A 1 99 ? -23.107 -5.492 14.868 1.00 78.19 99 LEU A CA 1
ATOM 836 C C . LEU A 1 99 ? -23.500 -6.063 13.498 1.00 78.19 99 LEU A C 1
ATOM 838 O O . LEU A 1 99 ? -24.548 -6.697 13.388 1.00 78.19 99 LEU A O 1
ATOM 842 N N . LEU A 1 100 ? -22.660 -5.876 12.477 1.00 72.31 100 LEU A N 1
ATOM 843 C CA . LEU A 1 100 ? -22.886 -6.416 11.131 1.00 72.31 100 LEU A CA 1
ATOM 844 C C . LEU A 1 100 ? -22.897 -7.948 11.124 1.00 72.31 100 LEU A C 1
ATOM 846 O O . LEU A 1 100 ? -23.748 -8.554 10.479 1.00 72.31 100 LEU A O 1
ATOM 850 N N . GLU A 1 101 ? -22.020 -8.589 11.898 1.00 65.75 101 GLU A N 1
ATOM 851 C CA . GLU A 1 101 ? -22.039 -10.049 12.075 1.00 65.75 101 GLU A CA 1
ATOM 852 C C . GLU A 1 101 ? -23.300 -10.557 12.804 1.00 65.75 101 GLU A C 1
ATOM 854 O O . GLU A 1 101 ? -23.652 -11.739 12.716 1.00 65.75 101 GLU A O 1
ATOM 859 N N . ARG A 1 102 ? -24.006 -9.667 13.517 1.00 63.72 102 ARG A N 1
ATOM 860 C CA . ARG A 1 102 ? -25.240 -9.958 14.260 1.00 63.72 102 ARG A CA 1
ATOM 861 C C . ARG A 1 102 ? -26.521 -9.698 13.465 1.00 63.72 102 ARG A C 1
ATOM 863 O O . ARG A 1 102 ? -27.590 -9.964 14.017 1.00 63.72 102 ARG A O 1
ATOM 870 N N . GLU A 1 103 ? -26.484 -9.197 12.226 1.00 57.84 103 GLU A N 1
ATOM 871 C CA . GLU A 1 103 ? -27.730 -9.022 11.470 1.00 57.84 103 GLU A CA 1
ATOM 872 C C . GLU A 1 103 ? -28.392 -10.384 11.196 1.00 57.84 103 GLU A C 1
ATOM 874 O O . GLU A 1 103 ? -27.755 -11.294 10.661 1.00 57.84 103 GLU A O 1
ATOM 879 N N . PRO A 1 104 ? -29.667 -10.571 11.587 1.00 57.75 104 PRO A N 1
ATOM 880 C CA . PRO A 1 104 ? -30.298 -11.868 11.483 1.00 57.75 104 PRO A CA 1
ATOM 881 C C . PRO A 1 104 ? -30.553 -12.236 10.024 1.00 57.75 104 PRO A C 1
ATOM 883 O O . PRO A 1 104 ? -31.254 -11.527 9.294 1.00 57.75 104 PRO A O 1
ATOM 886 N N . ILE A 1 105 ? -30.058 -13.400 9.624 1.00 59.81 105 ILE A N 1
ATOM 887 C CA . ILE A 1 105 ? -30.313 -13.944 8.297 1.00 59.81 105 ILE A CA 1
ATOM 888 C C . ILE A 1 105 ? -31.757 -14.447 8.276 1.00 59.81 105 ILE A C 1
ATOM 890 O O . ILE A 1 105 ? -32.205 -15.158 9.179 1.00 59.81 105 ILE A O 1
ATOM 894 N N . SER A 1 106 ? -32.502 -14.038 7.251 1.00 56.59 106 SER A N 1
ATOM 895 C CA . SER A 1 106 ? -33.865 -14.507 7.007 1.00 56.59 106 SER A CA 1
ATOM 896 C C . SER A 1 106 ? -33.814 -15.750 6.125 1.00 56.59 106 SER A C 1
ATOM 898 O O . SER A 1 106 ? -33.528 -15.649 4.934 1.00 56.59 106 SER A O 1
ATOM 900 N N . LEU A 1 107 ? -34.089 -16.918 6.701 1.00 54.31 107 LEU A N 1
ATOM 901 C CA . LEU A 1 107 ? -34.122 -18.191 5.975 1.00 54.31 107 LEU A CA 1
ATOM 902 C C . LEU A 1 107 ? -35.572 -18.644 5.784 1.00 54.31 107 LEU A C 1
ATOM 904 O O . LEU A 1 107 ? -36.380 -18.544 6.707 1.00 54.31 107 LEU A O 1
ATOM 908 N N . SER A 1 108 ? -35.903 -19.131 4.584 1.00 52.25 108 SER A N 1
ATOM 909 C CA . SER A 1 108 ? -37.169 -19.825 4.314 1.00 52.25 108 SER A CA 1
ATOM 910 C C . SER A 1 108 ? -36.906 -21.325 4.353 1.00 52.25 108 SER A C 1
ATOM 912 O O . SER A 1 108 ? -36.193 -21.841 3.498 1.00 52.25 108 SER A O 1
ATOM 914 N N . THR A 1 109 ? -37.448 -22.009 5.357 1.00 53.75 109 THR A N 1
ATOM 915 C CA . THR A 1 109 ? -37.249 -23.451 5.576 1.00 53.75 109 THR A CA 1
ATOM 916 C C . THR A 1 109 ? -38.606 -24.150 5.595 1.00 53.75 109 THR A C 1
ATOM 918 O O . THR A 1 109 ? -39.590 -23.523 5.990 1.00 53.75 109 THR A O 1
ATOM 921 N N . GLU A 1 110 ? -38.686 -25.425 5.211 1.00 56.44 110 GLU A N 1
ATOM 922 C CA . GLU A 1 110 ? -39.930 -26.204 5.351 1.00 56.44 110 GLU A CA 1
ATOM 923 C C . GLU A 1 110 ? -40.151 -26.674 6.797 1.00 56.44 110 GLU A C 1
ATOM 925 O O . GLU A 1 110 ? -41.269 -26.627 7.317 1.00 56.44 110 GLU A O 1
ATOM 930 N N . GLN A 1 111 ? -39.061 -27.055 7.463 1.00 53.25 111 GLN A N 1
ATOM 931 C CA . GLN A 1 111 ? -38.996 -27.460 8.862 1.00 53.25 111 GLN A CA 1
ATOM 932 C C . GLN A 1 111 ? -37.676 -26.947 9.454 1.00 53.25 111 GLN A C 1
ATOM 934 O O . GLN A 1 111 ? -36.665 -26.870 8.753 1.00 53.25 111 GLN A O 1
ATOM 939 N N . PHE A 1 112 ? -37.678 -26.600 10.739 1.00 54.66 112 PHE A N 1
ATOM 940 C CA . PHE A 1 112 ? -36.471 -26.220 11.472 1.00 5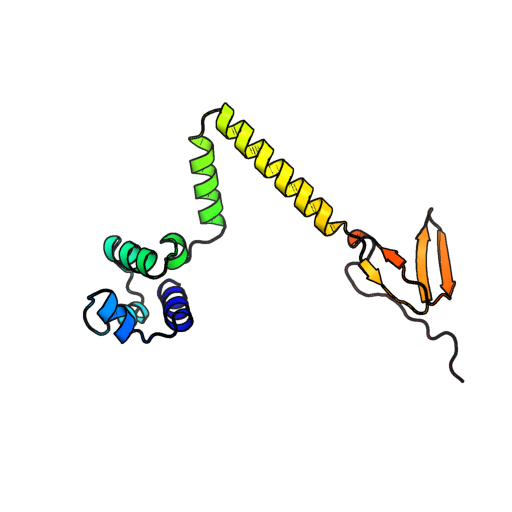4.66 112 PHE A CA 1
ATOM 941 C C . PHE A 1 112 ? -36.550 -26.716 12.917 1.00 54.66 112 PHE A C 1
ATOM 943 O O . PHE A 1 112 ? -37.640 -26.872 13.477 1.00 54.66 112 PHE A O 1
ATOM 950 N N . VAL A 1 113 ? -35.382 -26.941 13.519 1.00 54.44 113 VAL A N 1
ATOM 951 C CA . VAL A 1 113 ? -35.240 -27.226 14.948 1.00 54.44 113 VAL A CA 1
ATOM 952 C C . VAL A 1 113 ? -34.568 -26.019 15.592 1.00 54.44 113 VAL A C 1
ATOM 954 O O . VAL A 1 113 ? -33.515 -25.573 15.141 1.00 54.44 113 VAL A O 1
ATOM 957 N N . PHE A 1 114 ? -35.185 -25.466 16.633 1.00 54.53 114 PHE A N 1
ATOM 958 C CA . PHE A 1 114 ? -34.643 -24.341 17.392 1.00 54.53 114 PHE A CA 1
ATOM 959 C C . PHE A 1 114 ? -34.426 -24.753 18.849 1.00 54.53 114 PHE A C 1
ATOM 961 O O . PHE A 1 114 ? -35.276 -25.421 19.439 1.00 54.53 114 PHE A O 1
ATOM 968 N N . CYS A 1 115 ? -33.293 -24.347 19.424 1.00 45.53 115 CYS A N 1
ATOM 969 C CA . CYS A 1 115 ? -33.022 -24.487 20.850 1.00 45.53 115 CYS A CA 1
ATOM 970 C C . CYS A 1 115 ? -33.375 -23.169 21.547 1.00 45.53 115 CYS A C 1
ATOM 972 O O . CYS A 1 115 ? -32.629 -22.191 21.467 1.00 45.53 115 CYS A O 1
ATOM 974 N N . GLY A 1 116 ? -34.536 -23.147 22.201 1.00 47.09 116 GLY A N 1
ATOM 975 C CA . GLY A 1 116 ? -34.958 -22.082 23.108 1.00 47.09 116 GLY A CA 1
ATOM 976 C C . GLY A 1 116 ? -35.085 -22.647 24.518 1.00 47.09 116 GLY A C 1
ATOM 977 O O . GLY A 1 116 ? -35.640 -23.731 24.694 1.00 47.09 116 GLY A O 1
ATOM 978 N N . ASP A 1 117 ? -34.537 -21.949 25.513 1.00 47.44 117 ASP A N 1
ATOM 979 C CA . ASP A 1 117 ? -34.664 -22.299 26.936 1.00 47.44 117 ASP A CA 1
ATOM 980 C C . ASP A 1 117 ? -34.329 -23.773 27.268 1.00 47.44 117 ASP A C 1
ATOM 982 O O . ASP A 1 117 ? -35.050 -24.442 28.005 1.00 47.44 117 ASP A O 1
ATOM 986 N N . ASN A 1 118 ? -33.221 -24.298 26.722 1.00 49.41 118 ASN A N 1
ATOM 987 C CA . ASN A 1 118 ? -32.747 -25.681 26.922 1.00 49.41 118 ASN A CA 1
ATOM 988 C C . ASN A 1 118 ? -33.711 -26.793 26.454 1.00 49.41 118 ASN A C 1
ATOM 990 O O . ASN A 1 118 ? -33.590 -27.939 26.892 1.00 49.41 118 ASN A O 1
ATOM 994 N N . THR A 1 119 ? -34.631 -26.502 25.531 1.00 38.69 119 THR A N 1
ATOM 995 C CA . THR A 1 119 ? -35.499 -27.518 24.917 1.00 38.69 119 THR A CA 1
ATOM 996 C C . THR A 1 119 ? -35.490 -27.418 23.3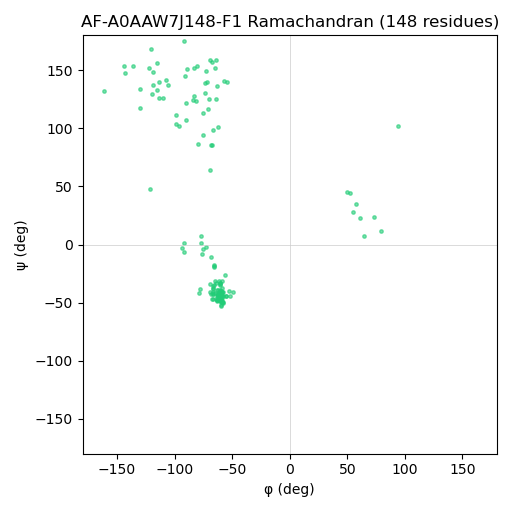92 1.00 38.69 119 THR A C 1
ATOM 998 O O . THR A 1 119 ? -35.583 -26.332 22.824 1.00 38.69 119 THR A O 1
ATOM 1001 N N . TRP A 1 120 ? -35.344 -28.568 22.725 1.00 49.09 120 TRP A N 1
ATOM 1002 C CA . TRP A 1 120 ? -35.396 -28.683 21.267 1.00 49.09 120 TRP A CA 1
ATOM 1003 C C . TRP A 1 120 ? -36.841 -28.938 20.837 1.00 49.09 120 TRP A C 1
ATOM 1005 O O . TRP A 1 120 ? -37.443 -29.922 21.268 1.00 49.09 120 TRP A O 1
ATOM 1015 N N . ALA A 1 121 ? -37.398 -28.066 19.996 1.00 49.69 121 ALA A N 1
ATOM 1016 C CA . ALA A 1 121 ? -38.746 -28.226 19.452 1.00 49.69 121 ALA A CA 1
ATOM 1017 C C . ALA A 1 121 ? -38.711 -28.313 17.919 1.00 49.69 121 ALA A C 1
ATOM 1019 O O . ALA A 1 121 ? -38.103 -27.468 17.259 1.00 49.69 121 ALA A O 1
ATOM 1020 N N . LEU A 1 122 ? -39.375 -29.336 17.365 1.00 48.69 122 LEU A N 1
ATOM 1021 C CA . LEU A 1 122 ? -39.627 -29.492 15.931 1.00 48.69 122 LEU A CA 1
ATOM 1022 C C . LEU A 1 122 ? -40.878 -28.686 15.564 1.00 48.69 122 LEU A C 1
ATOM 1024 O O . LEU A 1 122 ? -41.943 -28.907 16.145 1.00 48.69 122 LEU A O 1
ATOM 1028 N N . GLN A 1 123 ? -40.768 -27.774 14.599 1.00 54.09 123 GLN A N 1
ATOM 1029 C CA . GLN A 1 123 ? -41.916 -27.009 14.122 1.00 54.09 123 GLN A CA 1
ATOM 1030 C C . GLN A 1 123 ? -42.005 -27.050 12.595 1.00 54.09 123 GLN A C 1
ATOM 1032 O O . GLN A 1 123 ? -41.134 -26.542 11.889 1.00 54.09 123 GLN A O 1
ATOM 1037 N N . GLU A 1 124 ? -43.094 -27.624 12.078 1.00 50.62 124 GLU A N 1
ATOM 1038 C CA . GLU A 1 124 ? -43.437 -27.526 10.660 1.00 50.62 124 GLU A CA 1
ATOM 1039 C C . GLU A 1 124 ? -43.983 -26.131 10.377 1.00 50.62 124 GLU A C 1
ATOM 1041 O O . GLU A 1 124 ? -45.058 -25.756 10.858 1.00 50.62 124 GLU A O 1
ATOM 1046 N N . SER A 1 125 ? -43.259 -25.325 9.604 1.00 51.31 125 SER A N 1
ATOM 1047 C CA . SER A 1 125 ? -43.861 -24.118 9.058 1.00 51.31 125 SER A CA 1
ATOM 1048 C C . SER A 1 125 ? -43.073 -23.592 7.870 1.00 51.31 125 SER A C 1
ATOM 1050 O O . SER A 1 125 ? -41.874 -23.353 7.977 1.00 51.31 125 SER A O 1
ATOM 1052 N N . ARG A 1 126 ? -43.785 -23.269 6.784 1.00 49.50 126 ARG A N 1
ATOM 1053 C CA . ARG A 1 126 ? -43.311 -22.356 5.732 1.00 49.50 126 ARG A CA 1
ATOM 1054 C C . ARG A 1 126 ? -43.253 -20.922 6.279 1.00 49.50 126 ARG A C 1
ATOM 1056 O O . ARG A 1 126 ? -44.038 -20.068 5.868 1.00 49.50 126 ARG A O 1
ATOM 1063 N N . LYS A 1 127 ? -42.403 -20.660 7.269 1.00 52.16 127 LYS A N 1
ATOM 1064 C CA . LYS A 1 127 ? -42.174 -19.315 7.810 1.00 52.16 127 LYS A CA 1
ATOM 1065 C C . LYS A 1 127 ? -40.727 -18.911 7.613 1.00 52.16 127 LYS A C 1
ATOM 1067 O O . LYS A 1 127 ? -39.818 -19.732 7.635 1.00 52.16 127 LYS A O 1
ATOM 1072 N N . THR A 1 128 ? -40.542 -17.610 7.442 1.00 47.50 128 THR A N 1
ATOM 1073 C CA . THR A 1 128 ? -39.228 -16.984 7.441 1.00 47.50 128 THR A CA 1
ATOM 1074 C C . THR A 1 128 ? -38.793 -16.760 8.881 1.00 47.50 128 THR A C 1
ATOM 1076 O O . THR A 1 128 ? -39.511 -16.111 9.646 1.00 47.50 128 THR A O 1
ATOM 1079 N N . ILE A 1 129 ? -37.632 -17.290 9.255 1.00 55.81 129 ILE A N 1
ATOM 1080 C CA . ILE A 1 129 ? -37.088 -17.170 10.613 1.00 55.81 129 ILE A CA 1
ATOM 1081 C C . ILE A 1 129 ? -35.834 -16.317 10.549 1.00 55.81 129 ILE A C 1
ATOM 1083 O O . ILE A 1 129 ? -35.045 -16.423 9.612 1.00 55.81 129 ILE A O 1
ATOM 1087 N N . LYS A 1 130 ? -35.689 -15.453 11.550 1.00 54.72 130 LYS A N 1
ATOM 1088 C CA . LYS A 1 130 ? -34.547 -14.564 11.736 1.00 54.72 130 LYS A CA 1
ATOM 1089 C C . LYS A 1 130 ? -33.608 -15.196 12.756 1.00 54.72 130 LYS A C 1
ATOM 1091 O O . LYS A 1 130 ? -33.916 -15.178 13.944 1.00 54.72 130 LYS A O 1
ATOM 1096 N N . LEU A 1 131 ? -32.504 -15.770 12.288 1.00 54.62 131 LEU A N 1
ATOM 1097 C CA . LEU A 1 131 ? -31.481 -16.381 13.142 1.00 54.62 131 LEU A CA 1
ATOM 1098 C C . LEU A 1 131 ? -30.228 -15.509 13.166 1.00 54.62 131 LEU A C 1
ATOM 1100 O O . LEU A 1 131 ? -29.848 -14.950 12.139 1.00 54.62 131 LEU A O 1
ATOM 1104 N N . LEU A 1 132 ? -29.578 -15.407 14.327 1.00 54.44 132 LEU A N 1
ATOM 1105 C CA . LEU A 1 132 ? -28.250 -14.801 14.420 1.00 54.44 132 LEU A CA 1
ATOM 1106 C C . LEU A 1 132 ? -27.218 -15.766 13.831 1.00 54.44 132 LEU A C 1
ATOM 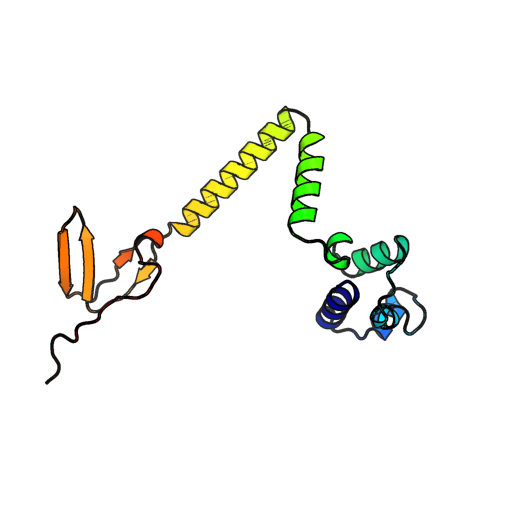1108 O O . LEU A 1 132 ? -27.258 -16.956 14.134 1.00 54.44 132 LEU A O 1
ATOM 1112 N N . THR A 1 133 ? -26.252 -15.252 13.071 1.00 55.22 133 THR A N 1
ATOM 1113 C CA . THR A 1 133 ? -25.210 -16.055 12.403 1.00 55.22 133 THR A CA 1
ATOM 1114 C C . THR A 1 133 ? -24.478 -16.993 13.368 1.00 55.22 133 THR A C 1
ATOM 1116 O O . THR A 1 133 ? -24.290 -18.161 13.069 1.00 55.22 133 THR A O 1
ATOM 1119 N N . LYS A 1 134 ? -24.182 -16.531 14.588 1.00 57.16 134 LYS A N 1
ATOM 1120 C CA . LYS A 1 134 ? -23.536 -17.319 15.658 1.00 57.16 134 LYS A CA 1
ATOM 1121 C C . LYS A 1 134 ? -24.373 -18.464 16.256 1.00 57.16 134 LYS A C 1
ATOM 1123 O O . LYS A 1 134 ? -23.875 -19.199 17.099 1.00 57.16 134 LYS A O 1
ATOM 1128 N N . GLN A 1 135 ? -25.670 -18.534 15.946 1.00 53.16 135 GLN A N 1
ATOM 1129 C CA . GLN A 1 135 ? -26.550 -19.633 16.370 1.00 53.16 135 GLN A CA 1
ATOM 1130 C C . GLN A 1 135 ? -26.607 -20.748 15.320 1.00 53.16 135 GLN A C 1
ATOM 1132 O O . GLN A 1 135 ? -27.220 -21.784 15.574 1.00 53.16 135 GLN A O 1
ATOM 1137 N N . LEU A 1 136 ? -25.995 -20.535 14.152 1.00 55.06 136 LEU A N 1
ATOM 1138 C CA . LEU A 1 136 ? -25.797 -21.570 13.152 1.00 55.06 136 LEU A CA 1
ATOM 1139 C C . LEU A 1 136 ? -24.531 -22.358 13.529 1.00 55.06 136 LEU A C 1
ATOM 1141 O O . LEU A 1 136 ? -23.501 -21.735 13.778 1.00 55.06 136 LEU A O 1
ATOM 1145 N N . PRO A 1 137 ? -24.593 -23.696 13.616 1.00 53.09 137 PRO A N 1
ATOM 1146 C CA . PRO A 1 137 ? -23.401 -24.524 13.778 1.00 53.09 137 PRO A CA 1
ATOM 1147 C C . PRO A 1 137 ? -22.402 -24.290 12.634 1.00 53.09 137 PRO A C 1
ATOM 1149 O O . PRO A 1 137 ? -22.820 -24.154 11.484 1.00 53.09 137 PRO A O 1
ATOM 1152 N N . ASP A 1 138 ? -21.103 -24.268 12.952 1.00 50.97 138 ASP A N 1
ATOM 1153 C CA . ASP A 1 138 ? -20.018 -24.031 11.981 1.00 50.97 138 ASP A CA 1
ATOM 1154 C C . ASP A 1 138 ? -19.928 -25.133 10.911 1.00 50.97 138 ASP A C 1
ATOM 1156 O O . ASP A 1 138 ? -19.628 -24.858 9.749 1.00 50.97 138 ASP A O 1
ATOM 1160 N N . ASP A 1 139 ? -20.246 -26.370 11.300 1.00 44.06 139 ASP A N 1
ATOM 1161 C CA . ASP A 1 139 ? -20.265 -27.542 10.435 1.00 44.06 139 ASP A CA 1
ATOM 1162 C C . ASP A 1 139 ? -21.706 -28.046 10.282 1.00 44.06 139 ASP A C 1
ATOM 1164 O O . ASP A 1 139 ? -22.436 -28.270 11.251 1.00 44.06 139 ASP A O 1
ATOM 1168 N N . TYR A 1 140 ? -22.133 -28.186 9.029 1.00 46.59 140 TYR A N 1
ATOM 1169 C CA . TYR A 1 140 ? -23.453 -28.673 8.654 1.00 46.59 140 TYR A CA 1
ATOM 1170 C C . TYR A 1 140 ? -23.672 -30.112 9.143 1.00 46.59 140 TYR A C 1
ATOM 1172 O O . TYR A 1 140 ? -23.290 -31.053 8.461 1.00 46.59 140 TYR A O 1
ATOM 1180 N N . ASP A 1 141 ? -24.395 -30.262 10.249 1.00 40.69 141 ASP A N 1
ATOM 1181 C CA . ASP A 1 141 ? -25.189 -31.455 10.573 1.00 40.69 141 ASP A CA 1
ATOM 1182 C C . ASP A 1 141 ? -26.659 -31.047 10.768 1.00 40.69 141 ASP A C 1
ATOM 1184 O O . ASP A 1 141 ? -27.341 -31.419 11.725 1.00 40.69 141 ASP A O 1
ATOM 1188 N N . ALA A 1 142 ? -27.191 -30.255 9.831 1.00 44.72 142 ALA A N 1
ATOM 1189 C CA . ALA A 1 142 ? -28.633 -30.230 9.629 1.00 44.72 142 ALA A CA 1
ATOM 1190 C C . ALA A 1 142 ? -29.034 -31.603 9.066 1.00 44.72 142 ALA A C 1
ATOM 1192 O O . ALA A 1 142 ? -29.082 -31.809 7.854 1.00 44.72 142 ALA A O 1
ATOM 1193 N N . VAL A 1 143 ? -29.257 -32.569 9.959 1.00 38.88 143 VAL A N 1
ATOM 1194 C CA . VAL A 1 143 ? -29.859 -33.855 9.616 1.00 38.88 143 VAL A CA 1
ATOM 1195 C C . VAL A 1 143 ? -31.300 -33.567 9.207 1.00 38.88 143 VAL A C 1
ATOM 1197 O O . VAL A 1 143 ? -32.181 -33.380 10.043 1.00 38.88 143 VAL A O 1
ATOM 1200 N N . PHE A 1 144 ? -31.534 -33.488 7.901 1.00 41.94 144 PHE A N 1
ATOM 1201 C CA . PHE A 1 144 ? -32.876 -33.539 7.343 1.00 41.94 144 PHE A CA 1
ATOM 1202 C C . PHE A 1 144 ? -33.333 -34.998 7.399 1.00 41.94 144 PHE A C 1
ATOM 1204 O O . PHE A 1 144 ? -33.027 -35.787 6.506 1.00 41.94 144 PHE A O 1
ATOM 1211 N N . GLU A 1 145 ? -34.039 -35.383 8.462 1.00 37.88 145 GLU A N 1
ATOM 1212 C CA . GLU A 1 145 ? -34.836 -36.606 8.407 1.00 37.88 145 GLU A CA 1
ATOM 1213 C C . GLU A 1 145 ? -36.029 -36.350 7.484 1.00 37.88 145 GLU A C 1
ATOM 1215 O O . GLU A 1 145 ? -36.868 -35.485 7.728 1.00 37.88 145 GLU A O 1
ATOM 1220 N N . LEU A 1 146 ? -36.073 -37.094 6.381 1.00 32.69 146 LEU A N 1
ATOM 1221 C CA . LEU A 1 146 ? -37.168 -37.097 5.420 1.00 32.69 146 LEU A CA 1
ATOM 1222 C C . LEU A 1 146 ? -38.391 -37.736 6.094 1.00 32.69 146 LEU A C 1
ATOM 1224 O O . LEU A 1 146 ? -38.616 -38.942 5.997 1.00 32.69 146 LEU A O 1
ATOM 1228 N N . VAL A 1 147 ? -39.177 -36.941 6.821 1.00 41.56 147 VAL A N 1
ATOM 1229 C CA . VAL A 1 147 ? -40.445 -37.407 7.388 1.00 41.56 147 VAL A CA 1
ATOM 1230 C C . VAL A 1 147 ? -41.502 -37.389 6.283 1.00 41.56 147 VAL A C 1
ATOM 1232 O O . VAL A 1 147 ? -42.240 -36.427 6.114 1.00 41.56 147 VAL A O 1
ATOM 1235 N N . GLY A 1 148 ? -41.561 -38.485 5.524 1.00 43.47 148 GLY A N 1
ATOM 1236 C CA . GLY A 1 148 ? -42.705 -38.834 4.679 1.00 43.47 148 GLY A CA 1
ATOM 1237 C C . GLY A 1 148 ? -42.625 -38.389 3.215 1.00 43.47 148 GLY A C 1
ATOM 1238 O O . GLY A 1 148 ? -42.963 -37.267 2.854 1.00 43.47 148 GLY A O 1
ATOM 1239 N N . GLY A 1 149 ? -42.301 -39.349 2.351 1.00 30.69 149 GLY A N 1
ATOM 1240 C CA . GLY A 1 149 ? -42.734 -39.432 0.953 1.00 30.69 149 GLY A CA 1
ATOM 1241 C C . GLY A 1 149 ? -43.143 -40.889 0.677 1.00 30.69 149 GLY A C 1
ATOM 1242 O O . GLY A 1 149 ? -42.671 -41.752 1.412 1.00 30.69 149 GLY A O 1
ATOM 1243 N N . PRO A 1 150 ? -44.050 -41.149 -0.283 1.00 46.00 150 PRO A N 1
ATOM 1244 C CA . PRO A 1 150 ? -44.904 -42.346 -0.356 1.00 46.00 150 PRO A CA 1
ATOM 1245 C C . PRO A 1 150 ? -44.184 -43.698 -0.323 1.00 46.00 150 PRO A C 1
ATOM 1247 O O . PRO A 1 150 ? -43.069 -43.797 -0.882 1.00 46.00 150 PRO A O 1
#

InterPro domains:
  IPR001387 Cro/C1-type, helix-turn-helix domain [PS50943] (19-59)
  IPR001387 Cro/C1-type, helix-turn-helix domain [cd00093] (4-59)
  IPR010982 Lambda repressor-like, DNA-binding domain superfamily [G3DSA:1.10.260.40] (1-109)
  IPR010982 Lambda repressor-like, DNA-binding domain superfamily [SSF47413] (2-64)

pLDDT: mean 78.85, std 21.07, range [30.69, 97.94]

Solvent-accessible surface area (backbone atoms only — not comparable to full-atom values): 9156 Å² total; per-residue (Å²): 96,41,46,56,47,51,51,49,53,36,55,75,67,76,46,52,71,68,55,52,29,54,76,72,71,45,61,87,60,61,72,65,50,29,71,78,73,54,79,74,53,74,70,53,39,46,55,52,16,62,75,70,73,49,52,56,54,61,41,63,54,62,48,70,69,54,55,49,53,52,52,52,54,57,53,69,73,44,53,73,67,56,45,52,53,50,50,53,51,51,51,53,52,50,55,51,51,58,49,62,60,51,55,55,50,76,45,82,41,67,60,56,76,49,80,55,95,94,41,80,47,84,46,84,42,90,47,74,46,74,43,44,55,86,76,52,72,93,66,92,74,81,77,78,77,83,84,78,79,135

Secondary structure (DSSP, 8-state):
-HHHHHHHHHHHTT--HHHHHHHTTPPTTTTGGGGGTPPPPHHHHHHHHHHHT--HHHHTT--HHHHHHHHHHHHHTS-HHHHHHHHHHHHHHHHHHHHHHTSPEEEEEEEEEEEETTEEEEEEEEEEEEE-GGGS-SS-----------